Protein AF-A0A1B7LVK0-F1 (afdb_monomer)

Foldseek 3Di:
DCVVVVCPVPPQQDKDWDDDPPPRQWIKIAGPVPRDIGDIDSDPVVNVVVNSVVSVVVQDPVNVLVVLQCVLCVDDPVPDDPVSNVSPVVSVVVVD

Secondary structure (DSSP, 8-state):
--HHHHTTTS-S--EEEEE-TTTSS-EEEEETTT--BPPPBS-HHHHHHHHHHHHTTS--HHHHHHHHHHHHHHS-GGGS-HHHHHHHHHHHHHT-

Nearest PDB structures (foldseek):
  5efx-assembly1_A  TM=5.583E-01  e=4.544E+00  Homo sapiens
  2kee-assembly1_A  TM=3.253E-01  e=6.249E+00  Homo sapiens
  7o4l-assembly1_1  TM=2.849E-01  e=6.660E+00  Saccharomyces cerevisiae S288C
  3hp3-assembly2_H  TM=3.448E-01  e=9.761E+00  Homo sapiens

pLDDT: mean 80.38, std 15.89, range [32.09, 96.0]

Structure (mmCIF, N/CA/C/O backbo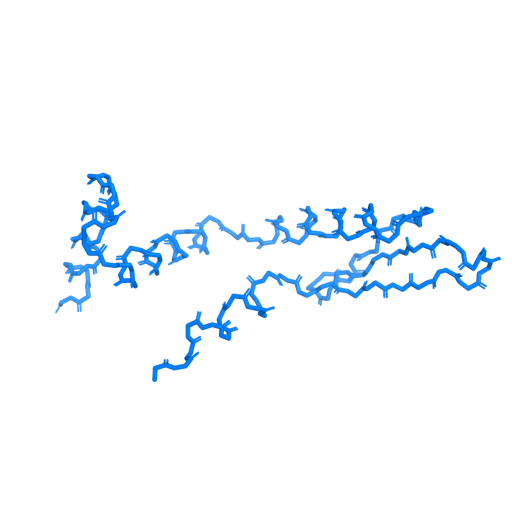ne):
data_AF-A0A1B7LVK0-F1
#
_entry.id   AF-A0A1B7LVK0-F1
#
loop_
_atom_site.group_PDB
_atom_site.id
_atom_site.type_symbol
_atom_site.label_atom_id
_atom_site.label_alt_id
_atom_site.label_comp_id
_atom_site.label_asym_id
_atom_site.label_entity_id
_atom_site.label_seq_id
_atom_site.pdbx_PDB_ins_code
_atom_site.Cartn_x
_atom_site.Cartn_y
_atom_site.Cartn_z
_atom_site.occupancy
_atom_site.B_iso_or_equiv
_atom_site.auth_seq_id
_atom_site.auth_comp_id
_atom_site.auth_asym_id
_atom_site.auth_atom_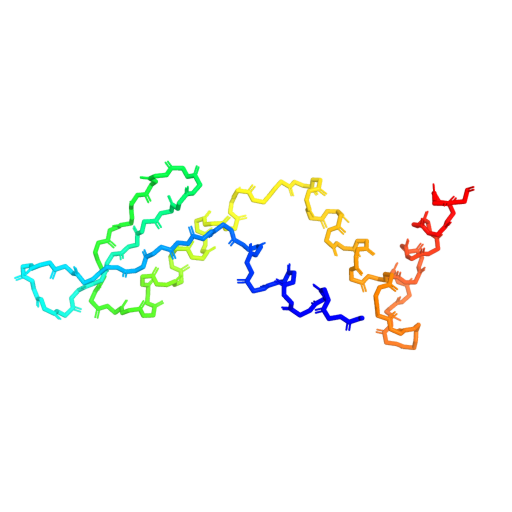id
_atom_site.pdbx_PDB_model_num
ATOM 1 N N . MET A 1 1 ? -13.177 -16.121 7.319 1.00 41.62 1 MET A N 1
ATOM 2 C CA . MET A 1 1 ? -12.271 -15.099 7.893 1.00 41.62 1 MET A CA 1
ATOM 3 C C . MET A 1 1 ? -10.890 -15.146 7.210 1.00 41.62 1 MET A C 1
ATOM 5 O O . MET A 1 1 ? -9.879 -15.314 7.873 1.00 41.62 1 MET A O 1
ATOM 9 N N . LYS A 1 2 ? -10.873 -15.025 5.871 1.00 32.09 2 LYS A N 1
ATOM 10 C CA . LYS A 1 2 ? -9.688 -15.032 4.976 1.00 32.09 2 LYS A CA 1
ATOM 11 C C . LYS A 1 2 ? -9.442 -13.674 4.299 1.00 32.09 2 LYS A C 1
ATOM 13 O O . LYS A 1 2 ? -8.313 -13.320 4.001 1.00 32.09 2 LYS A O 1
ATOM 18 N N . ILE A 1 3 ? -10.514 -12.891 4.204 1.00 40.31 3 ILE A N 1
ATOM 19 C CA . ILE A 1 3 ? -10.633 -11.613 3.493 1.00 40.31 3 ILE A CA 1
ATOM 20 C C . ILE A 1 3 ? -9.523 -10.621 3.877 1.00 40.31 3 ILE A C 1
ATOM 22 O O . ILE A 1 3 ? -9.080 -9.841 3.060 1.00 40.31 3 ILE A O 1
ATOM 26 N N . ARG A 1 4 ? -9.025 -10.689 5.114 1.00 42.00 4 ARG A N 1
ATOM 27 C CA . ARG A 1 4 ? -8.118 -9.732 5.759 1.00 42.00 4 ARG A CA 1
ATOM 28 C C . ARG A 1 4 ? -6.633 -9.820 5.355 1.00 42.00 4 ARG A C 1
ATOM 30 O O . ARG A 1 4 ? -5.923 -8.842 5.552 1.00 42.00 4 ARG A O 1
ATOM 37 N N . ALA A 1 5 ? -6.163 -10.961 4.845 1.00 41.38 5 ALA A N 1
ATOM 38 C CA . ALA A 1 5 ? -4.793 -11.109 4.324 1.00 41.38 5 ALA A CA 1
ATOM 39 C C . ALA A 1 5 ? -4.729 -10.840 2.809 1.00 41.38 5 ALA A C 1
ATOM 41 O O . ALA A 1 5 ? -3.736 -10.318 2.321 1.00 41.38 5 ALA A O 1
ATOM 42 N N . GLU A 1 6 ? -5.826 -11.116 2.099 1.00 40.81 6 GLU A N 1
ATOM 43 C CA . GLU A 1 6 ? -6.041 -10.765 0.688 1.00 40.81 6 GLU A CA 1
ATOM 44 C C . GLU A 1 6 ? -6.254 -9.241 0.516 1.00 40.81 6 GLU A C 1
ATOM 46 O O . GLU A 1 6 ? -5.816 -8.656 -0.463 1.00 40.81 6 GLU A O 1
ATOM 51 N N . TYR A 1 7 ? -6.821 -8.547 1.512 1.00 42.44 7 TYR A N 1
ATOM 52 C CA . TYR A 1 7 ? -7.156 -7.114 1.413 1.00 42.44 7 TYR A CA 1
ATOM 53 C C . TYR A 1 7 ? -5.973 -6.127 1.451 1.00 42.44 7 TYR A C 1
ATOM 55 O O . TYR A 1 7 ? -6.196 -4.936 1.276 1.00 42.44 7 TYR A O 1
ATOM 63 N N . LEU A 1 8 ? -4.745 -6.575 1.740 1.00 47.75 8 LEU A N 1
ATOM 64 C CA . LEU A 1 8 ? -3.534 -5.729 1.739 1.00 47.75 8 LEU A CA 1
ATOM 65 C C . LEU A 1 8 ? -2.461 -6.211 0.754 1.00 47.75 8 LEU A C 1
ATOM 67 O O . LEU A 1 8 ? -1.436 -5.550 0.629 1.00 47.75 8 LEU A O 1
ATOM 71 N N . ALA A 1 9 ? -2.684 -7.338 0.074 1.00 47.12 9 ALA A N 1
ATOM 72 C CA . ALA A 1 9 ? -1.806 -7.797 -0.998 1.00 47.12 9 ALA A CA 1
ATOM 73 C C . ALA A 1 9 ? -2.137 -7.114 -2.344 1.00 47.12 9 ALA A C 1
ATOM 75 O O . ALA A 1 9 ? -1.213 -6.888 -3.109 1.00 47.12 9 ALA A O 1
ATOM 76 N N . ASP A 1 10 ? -3.399 -6.689 -2.545 1.00 44.56 10 ASP A N 1
ATOM 77 C CA . ASP A 1 10 ? -3.926 -6.077 -3.790 1.00 44.56 10 ASP A CA 1
ATOM 78 C C . ASP A 1 10 ? -4.449 -4.624 -3.600 1.00 44.56 10 ASP A C 1
ATOM 80 O O . ASP A 1 10 ? -5.309 -4.153 -4.343 1.00 44.56 10 ASP A O 1
ATOM 84 N N . LYS A 1 11 ? -4.064 -3.909 -2.527 1.00 46.78 11 LYS A N 1
ATOM 85 C CA . LYS A 1 11 ? -4.645 -2.579 -2.187 1.00 46.78 11 LYS A CA 1
ATOM 86 C C . LYS A 1 11 ? -3.636 -1.469 -1.898 1.00 46.78 11 LYS A C 1
ATOM 88 O O . LYS A 1 11 ? -3.914 -0.536 -1.144 1.00 46.78 11 LYS A O 1
ATOM 93 N N . LEU A 1 12 ? -2.479 -1.541 -2.528 1.00 54.16 12 LEU A N 1
ATOM 94 C CA . LEU A 1 12 ? -1.803 -0.338 -2.998 1.00 54.16 12 LEU A CA 1
ATOM 95 C C . LEU A 1 12 ? -1.841 -0.433 -4.522 1.00 54.16 12 LEU A C 1
ATOM 97 O O . LEU A 1 12 ? -1.667 -1.549 -5.000 1.00 54.16 12 LEU A O 1
ATOM 101 N N . PRO A 1 13 ? -2.147 0.656 -5.254 1.00 56.28 13 PRO A N 1
ATOM 102 C CA . PRO A 1 13 ? -2.279 0.606 -6.703 1.00 56.28 13 PRO A CA 1
ATOM 103 C C . PRO A 1 13 ? -1.186 -0.248 -7.338 1.00 56.28 13 PRO A C 1
ATOM 105 O O . PRO A 1 13 ? 0.005 -0.063 -7.077 1.00 56.28 13 PRO A O 1
ATOM 108 N N . ASP A 1 14 ? -1.625 -1.241 -8.097 1.00 74.19 14 ASP A N 1
ATOM 109 C CA . ASP A 1 14 ? -0.716 -2.217 -8.655 1.00 74.19 14 ASP A CA 1
ATOM 110 C C . ASP A 1 14 ? 0.241 -1.505 -9.604 1.00 74.19 14 ASP A C 1
ATOM 112 O O . ASP A 1 14 ? -0.141 -0.663 -10.421 1.00 74.19 14 ASP A O 1
ATOM 116 N N . PHE A 1 15 ? 1.514 -1.830 -9.464 1.00 84.94 15 PHE A N 1
ATOM 117 C CA . PHE A 1 15 ? 2.526 -1.445 -10.420 1.00 84.94 15 PHE A CA 1
ATOM 118 C C . PHE A 1 15 ? 3.168 -2.706 -10.967 1.00 84.94 15 PHE A C 1
ATOM 120 O O . PHE A 1 15 ? 3.302 -3.713 -10.269 1.00 84.94 15 PHE A O 1
ATOM 127 N N . VAL A 1 16 ? 3.588 -2.647 -12.222 1.00 89.38 16 VAL A N 1
ATOM 128 C CA . VAL A 1 16 ? 4.339 -3.730 -12.851 1.00 89.38 16 VAL A CA 1
ATOM 129 C C . VAL A 1 16 ? 5.776 -3.276 -13.023 1.00 89.38 16 VAL A C 1
ATOM 131 O O . VAL A 1 16 ? 6.039 -2.124 -13.362 1.00 89.38 16 VAL A O 1
ATOM 134 N N . LEU A 1 17 ? 6.715 -4.181 -12.751 1.00 90.69 17 LEU A N 1
ATOM 135 C CA . LEU A 1 17 ? 8.134 -3.970 -13.012 1.00 90.69 17 LEU A CA 1
ATOM 136 C C . LEU A 1 17 ? 8.527 -4.680 -14.299 1.00 90.69 17 LEU A C 1
ATOM 138 O O . LEU A 1 17 ? 8.293 -5.880 -14.456 1.00 90.69 17 LEU A O 1
ATOM 142 N N . HIS A 1 18 ? 9.178 -3.938 -15.183 1.00 90.81 18 HIS A N 1
ATOM 143 C CA . HIS A 1 18 ? 9.623 -4.413 -16.481 1.00 90.81 18 HIS A CA 1
ATOM 144 C C . HIS A 1 18 ? 11.147 -4.314 -16.581 1.00 90.81 18 HIS A C 1
ATOM 146 O O . HIS A 1 18 ? 11.710 -3.286 -16.193 1.00 90.81 18 HIS A O 1
ATOM 152 N N . PRO A 1 19 ? 11.832 -5.341 -17.112 1.00 88.50 19 PRO A N 1
ATOM 153 C CA . PRO A 1 19 ? 13.214 -5.184 -17.540 1.00 88.50 19 PRO A CA 1
ATOM 154 C C . PRO A 1 19 ? 13.267 -4.259 -18.766 1.00 88.50 19 PRO A C 1
ATOM 156 O O . PRO A 1 19 ? 12.405 -4.335 -19.644 1.00 88.50 19 PRO A O 1
ATOM 159 N N . ALA A 1 20 ? 14.274 -3.393 -18.843 1.00 82.00 20 ALA A N 1
ATOM 160 C CA . ALA A 1 20 ? 14.525 -2.593 -20.036 1.00 82.00 20 ALA A CA 1
ATOM 161 C C . ALA A 1 20 ? 15.136 -3.480 -21.133 1.00 82.00 20 ALA A C 1
ATOM 163 O O . ALA A 1 20 ? 16.126 -4.179 -20.900 1.00 82.00 20 ALA A O 1
ATOM 164 N N . GLU A 1 21 ? 14.545 -3.452 -22.330 1.00 72.06 21 GLU A N 1
ATOM 165 C CA . GLU A 1 21 ? 14.914 -4.347 -23.438 1.00 72.06 21 GLU A CA 1
ATOM 166 C C . GLU A 1 21 ? 16.366 -4.155 -23.917 1.00 72.06 21 GLU A C 1
ATOM 168 O O . GLU A 1 21 ? 16.987 -5.108 -24.385 1.00 72.06 21 GLU A O 1
ATOM 173 N N . ASP A 1 22 ? 16.930 -2.956 -23.739 1.00 67.44 22 ASP A N 1
ATOM 174 C CA . ASP A 1 22 ? 18.207 -2.565 -24.346 1.00 67.44 22 ASP A CA 1
ATOM 175 C C . ASP A 1 22 ? 19.449 -2.782 -23.461 1.00 67.44 22 ASP A C 1
ATOM 177 O O . ASP A 1 22 ? 20.570 -2.776 -23.973 1.00 67.44 22 ASP A O 1
ATOM 181 N N . SER A 1 23 ? 19.295 -2.975 -22.146 1.00 62.41 23 SER A N 1
ATOM 182 C CA . SER A 1 23 ? 20.429 -2.945 -21.201 1.00 62.41 23 SER A CA 1
ATOM 183 C C . SER A 1 23 ? 20.550 -4.163 -20.285 1.00 62.41 23 SER A C 1
ATOM 185 O O . SER A 1 23 ? 21.585 -4.317 -19.639 1.00 62.41 23 SER A O 1
ATOM 187 N N . GLY A 1 24 ? 19.552 -5.055 -20.243 1.00 64.00 24 GLY A N 1
ATOM 188 C CA . GLY A 1 24 ? 19.579 -6.330 -19.502 1.00 64.00 24 GLY A CA 1
ATOM 189 C C . GLY A 1 24 ? 19.598 -6.221 -17.968 1.00 64.00 24 GLY A C 1
ATOM 190 O O . GLY A 1 24 ? 19.132 -7.137 -17.295 1.00 64.00 24 GLY A O 1
ATOM 191 N N . ASP A 1 25 ? 20.066 -5.093 -17.430 1.00 78.25 25 ASP A N 1
ATOM 192 C CA . ASP A 1 25 ? 20.270 -4.842 -16.000 1.00 78.25 25 ASP A CA 1
ATOM 193 C C . ASP A 1 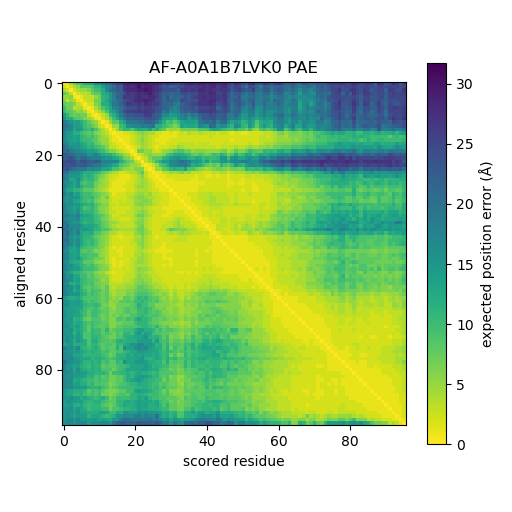25 ? 19.424 -3.669 -15.464 1.00 78.25 25 ASP A C 1
ATOM 195 O O . ASP A 1 25 ? 19.447 -3.376 -14.264 1.00 78.25 25 ASP A O 1
ATOM 199 N N . GLU A 1 26 ? 18.661 -2.988 -16.323 1.00 88.81 26 GLU A N 1
ATOM 200 C CA . GLU A 1 26 ? 17.776 -1.892 -15.921 1.00 88.81 26 GLU A CA 1
ATOM 201 C C . GLU A 1 26 ? 16.319 -2.339 -15.805 1.00 88.81 26 GLU A C 1
ATOM 203 O O . GLU A 1 26 ? 15.848 -3.241 -16.495 1.00 88.81 26 GLU A O 1
ATOM 208 N N . TRP A 1 27 ? 15.601 -1.664 -14.915 1.00 91.44 27 TRP A N 1
ATOM 209 C CA . TRP A 1 27 ? 14.218 -1.923 -14.559 1.00 91.44 27 TRP A CA 1
ATOM 210 C C . TRP A 1 27 ? 13.442 -0.616 -14.539 1.00 91.44 27 TRP A C 1
ATOM 212 O O . TRP A 1 27 ? 13.889 0.351 -13.924 1.00 91.44 27 TRP A O 1
ATOM 222 N N . TYR A 1 28 ? 12.265 -0.591 -15.146 1.00 93.06 28 TYR A N 1
ATOM 223 C CA . TYR A 1 28 ? 11.314 0.508 -15.006 1.00 93.06 28 TYR A CA 1
ATOM 224 C C . TYR A 1 28 ? 9.998 -0.014 -14.432 1.00 93.06 28 TYR A C 1
ATOM 226 O O . TYR A 1 28 ? 9.766 -1.225 -14.374 1.00 93.06 28 TYR A O 1
ATOM 234 N N . TRP A 1 29 ? 9.160 0.901 -13.958 1.00 93.19 29 TRP A N 1
ATOM 235 C CA . TRP A 1 29 ? 7.845 0.575 -13.420 1.00 93.19 29 TRP A CA 1
ATOM 236 C C . TRP A 1 29 ? 6.742 1.244 -14.229 1.00 93.19 29 TRP A C 1
ATOM 238 O O . TRP A 1 29 ? 6.950 2.323 -14.780 1.00 93.19 29 TRP A O 1
ATOM 248 N N . GLU A 1 30 ? 5.571 0.619 -14.247 1.00 92.75 30 GLU A N 1
ATOM 249 C CA . GLU A 1 30 ? 4.329 1.166 -14.788 1.00 92.75 30 GLU A CA 1
ATOM 250 C C . GLU A 1 30 ? 3.251 1.124 -13.705 1.00 92.75 30 GLU A C 1
ATOM 252 O O . GLU A 1 30 ? 3.060 0.091 -13.066 1.00 92.75 30 GLU A O 1
ATOM 257 N N . CYS A 1 31 ? 2.575 2.246 -13.466 1.00 89.06 31 CYS A N 1
ATOM 258 C CA . CYS A 1 31 ? 1.448 2.334 -12.545 1.00 89.06 31 CYS A CA 1
ATOM 259 C C . CYS 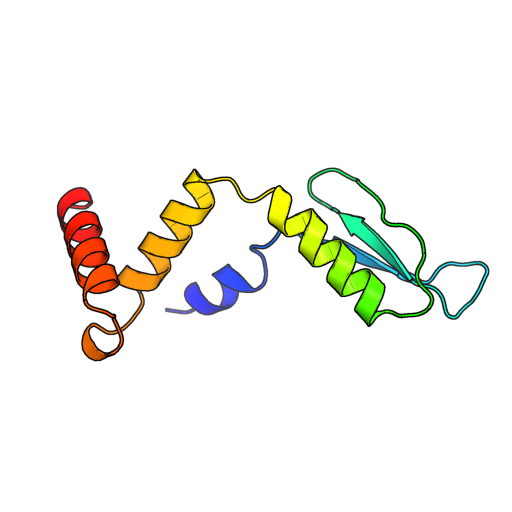A 1 31 ? 0.162 1.949 -13.275 1.00 89.06 31 CYS A C 1
ATOM 261 O O . CYS A 1 31 ? -0.231 2.630 -14.219 1.00 89.06 31 CYS A O 1
ATOM 263 N N . LEU A 1 32 ? -0.533 0.910 -12.812 1.00 85.50 32 LEU A N 1
ATOM 264 C CA . LEU A 1 32 ? -1.756 0.430 -13.462 1.00 85.50 32 LEU A CA 1
ATOM 265 C C . LEU A 1 32 ? -2.977 1.331 -13.216 1.00 85.50 32 LEU A C 1
ATOM 267 O O . LEU A 1 32 ? -3.980 1.200 -13.907 1.00 85.50 32 LEU A O 1
ATOM 271 N N . GLU A 1 33 ? -2.899 2.250 -12.250 1.00 82.69 33 GLU A N 1
ATOM 272 C CA . GLU A 1 33 ? -3.990 3.183 -11.932 1.00 82.69 33 GLU A CA 1
ATOM 273 C C . GLU A 1 33 ? -4.025 4.390 -12.876 1.00 82.69 33 GLU A C 1
ATOM 275 O O . GLU A 1 33 ? -5.097 4.862 -13.248 1.00 82.69 33 GLU A O 1
ATOM 280 N N . CYS A 1 34 ? -2.857 4.919 -13.253 1.00 87.12 34 CYS A N 1
ATOM 281 C CA . CYS A 1 34 ? -2.765 6.148 -14.046 1.00 87.12 34 CYS A CA 1
ATOM 282 C C . CYS A 1 34 ? -1.871 6.043 -15.286 1.00 87.12 34 CYS A C 1
ATOM 284 O O . CYS A 1 34 ? -1.610 7.062 -15.925 1.00 87.12 34 CYS A O 1
ATOM 286 N N . 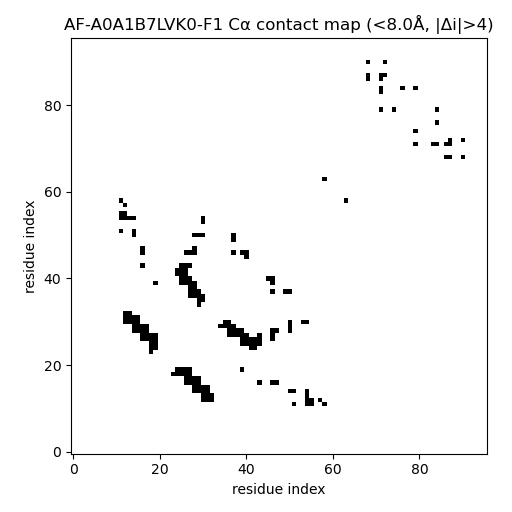GLU A 1 35 ? -1.391 4.838 -15.606 1.00 89.38 35 GLU A N 1
ATOM 287 C CA . GLU A 1 35 ? -0.526 4.536 -16.757 1.00 89.38 35 GLU A CA 1
ATOM 288 C C . GLU A 1 35 ? 0.813 5.307 -16.743 1.00 89.38 35 GLU A C 1
ATOM 290 O O . GLU A 1 35 ? 1.521 5.390 -17.746 1.00 89.38 35 GLU A O 1
ATOM 295 N N . ALA A 1 36 ? 1.192 5.886 -15.596 1.00 91.19 36 ALA A N 1
ATOM 296 C CA . ALA A 1 36 ? 2.473 6.561 -15.439 1.00 91.19 36 ALA A CA 1
ATOM 297 C C . ALA A 1 36 ? 3.623 5.552 -15.464 1.00 91.19 36 ALA A C 1
ATOM 299 O O . ALA A 1 36 ? 3.542 4.492 -14.844 1.00 91.19 36 ALA A O 1
ATOM 300 N N . GLN A 1 37 ? 4.723 5.926 -16.114 1.00 93.06 37 GLN A N 1
ATOM 301 C CA . GLN A 1 37 ? 5.935 5.118 -16.170 1.00 93.06 37 GLN A CA 1
ATOM 302 C C . GLN A 1 37 ? 7.099 5.822 -15.475 1.00 93.06 37 GLN A C 1
ATOM 304 O O . GLN A 1 37 ? 7.294 7.034 -15.602 1.00 93.06 37 GLN A O 1
ATOM 309 N N . GLY A 1 38 ? 7.868 5.044 -14.720 1.00 90.69 38 GLY A N 1
ATOM 310 C CA . GLY A 1 38 ? 9.086 5.493 -14.065 1.00 90.69 38 GLY A CA 1
ATOM 311 C C . GLY A 1 38 ? 10.293 5.511 -14.990 1.00 90.69 38 GLY A C 1
ATOM 312 O O . GLY A 1 38 ? 10.369 4.755 -15.955 1.00 90.69 38 GLY A O 1
ATOM 313 N N . GLU A 1 39 ? 11.287 6.327 -14.646 1.00 91.12 39 GLU A N 1
ATOM 314 C CA . GLU A 1 39 ? 12.604 6.243 -15.276 1.00 91.12 39 GLU A CA 1
ATOM 315 C C . GLU A 1 39 ? 13.256 4.877 -15.010 1.00 91.12 39 GLU A C 1
ATOM 317 O O . GLU A 1 39 ? 13.115 4.298 -13.926 1.00 91.12 39 GLU A O 1
ATOM 322 N N . ALA A 1 40 ? 14.004 4.381 -15.998 1.00 90.00 40 ALA A N 1
ATOM 323 C CA . ALA A 1 40 ? 14.756 3.143 -15.870 1.00 90.00 40 ALA A CA 1
ATOM 324 C C . ALA A 1 40 ? 15.822 3.259 -14.767 1.00 90.00 40 ALA A C 1
ATOM 326 O O . ALA A 1 40 ? 16.560 4.240 -14.664 1.00 90.00 40 ALA A O 1
ATOM 327 N N . SER A 1 41 ? 15.910 2.230 -13.930 1.00 87.69 41 SER A N 1
ATOM 328 C CA . SER A 1 41 ? 16.850 2.130 -12.823 1.00 87.69 41 SER A CA 1
ATOM 329 C C . SER A 1 41 ? 17.689 0.871 -12.951 1.00 87.69 41 SER A C 1
ATOM 331 O O . SER A 1 41 ? 17.153 -0.215 -13.126 1.00 87.69 41 SER A O 1
ATOM 333 N N . LEU A 1 42 ? 18.997 0.979 -12.723 1.00 88.75 42 LEU A N 1
ATOM 334 C CA . LEU A 1 42 ? 19.938 -0.155 -12.672 1.00 88.75 42 LEU A CA 1
ATOM 335 C C . LEU A 1 42 ? 19.696 -1.122 -11.490 1.00 88.75 42 LEU A C 1
ATOM 337 O O . LEU A 1 42 ? 20.554 -1.926 -11.134 1.00 88.75 42 LEU A O 1
ATOM 341 N N . SER A 1 43 ? 18.580 -0.984 -10.774 1.00 88.19 43 SER A N 1
ATOM 342 C CA . SER A 1 43 ? 18.244 -1.802 -9.618 1.00 88.19 43 SER A CA 1
ATOM 343 C C . SER A 1 43 ? 16.741 -2.006 -9.543 1.00 88.19 43 SER A C 1
ATOM 345 O O . SER A 1 43 ? 15.987 -1.047 -9.371 1.00 88.19 43 SER A O 1
ATOM 347 N N . TRP A 1 44 ? 16.335 -3.276 -9.560 1.00 89.56 44 TRP A N 1
ATOM 348 C CA . TRP A 1 44 ? 14.956 -3.698 -9.322 1.00 89.56 44 TRP A CA 1
ATOM 349 C C . TRP A 1 44 ? 14.377 -3.065 -8.048 1.00 89.56 44 TRP A C 1
ATOM 351 O O . TRP A 1 44 ? 13.312 -2.462 -8.083 1.00 89.56 44 TRP A O 1
ATOM 361 N N . THR A 1 45 ? 15.127 -3.087 -6.940 1.00 89.25 45 THR A N 1
ATOM 362 C CA . THR A 1 45 ? 14.686 -2.517 -5.656 1.00 89.25 45 THR A CA 1
ATOM 363 C C . THR A 1 45 ? 14.450 -1.010 -5.726 1.00 89.25 45 THR A C 1
ATOM 365 O O . THR A 1 45 ? 13.541 -0.496 -5.081 1.00 89.25 45 THR A O 1
ATOM 368 N N . ARG A 1 46 ? 15.256 -0.268 -6.495 1.00 90.62 46 ARG A N 1
ATOM 369 C CA . ARG A 1 46 ? 15.034 1.177 -6.660 1.00 90.62 46 ARG A CA 1
ATOM 370 C C . ARG A 1 46 ? 13.799 1.458 -7.507 1.00 90.62 46 ARG A C 1
ATOM 372 O O . ARG A 1 46 ? 13.041 2.358 -7.156 1.00 90.62 46 ARG A O 1
ATOM 379 N N . ALA A 1 47 ? 13.593 0.687 -8.573 1.00 90.94 47 ALA A N 1
ATOM 380 C CA . ALA A 1 47 ? 12.387 0.778 -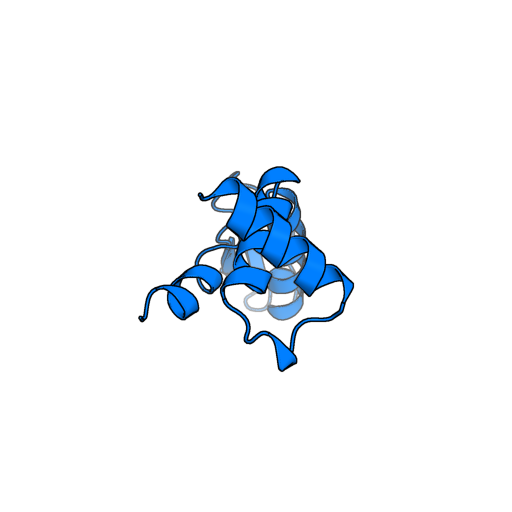9.386 1.00 90.94 47 ALA A CA 1
ATOM 381 C C . ALA A 1 47 ? 11.133 0.450 -8.551 1.00 90.94 47 ALA A C 1
ATOM 383 O O . ALA A 1 47 ? 10.181 1.222 -8.567 1.00 90.94 47 ALA A O 1
ATOM 384 N N . GLU A 1 48 ? 11.173 -0.606 -7.733 1.00 89.69 48 GLU A N 1
ATOM 385 C CA . GLU A 1 48 ? 10.093 -0.987 -6.811 1.00 89.69 48 GLU A CA 1
ATOM 386 C C . GLU A 1 48 ? 9.778 0.115 -5.784 1.00 89.69 48 GLU A C 1
ATOM 388 O O . GLU A 1 48 ? 8.618 0.468 -5.567 1.00 89.69 48 GLU A O 1
ATOM 393 N N . GLN A 1 49 ? 10.806 0.697 -5.158 1.00 89.31 49 GLN A N 1
ATOM 394 C CA . GLN A 1 49 ? 10.628 1.779 -4.185 1.00 89.31 49 GLN A CA 1
ATOM 395 C C . GLN A 1 49 ? 10.028 3.033 -4.822 1.00 89.31 49 GLN A C 1
ATOM 397 O O . GLN A 1 49 ? 9.148 3.662 -4.230 1.00 89.31 49 GLN A O 1
ATOM 402 N N . ALA A 1 50 ? 10.488 3.395 -6.021 1.00 90.50 50 ALA A N 1
ATOM 403 C CA . ALA A 1 50 ? 9.945 4.522 -6.768 1.00 90.50 50 ALA A CA 1
ATOM 404 C C . ALA A 1 50 ? 8.474 4.284 -7.141 1.00 90.50 50 ALA A C 1
ATOM 406 O O . ALA A 1 50 ? 7.643 5.165 -6.914 1.00 90.50 50 ALA A O 1
ATOM 407 N N . ALA A 1 51 ? 8.148 3.080 -7.616 1.00 88.44 51 ALA A N 1
ATOM 408 C CA . ALA A 1 51 ? 6.784 2.682 -7.937 1.00 88.44 51 ALA A CA 1
ATOM 409 C C . ALA A 1 51 ? 5.878 2.754 -6.702 1.00 88.44 51 ALA A C 1
ATOM 411 O O . ALA A 1 51 ? 4.855 3.429 -6.723 1.00 88.44 51 ALA A O 1
ATOM 412 N N . THR A 1 52 ? 6.313 2.173 -5.580 1.00 84.88 52 THR A N 1
ATOM 413 C CA . THR A 1 52 ? 5.586 2.209 -4.299 1.00 84.88 52 THR A CA 1
ATOM 414 C C . THR A 1 52 ? 5.338 3.643 -3.826 1.00 84.88 52 THR A C 1
ATOM 416 O O . THR A 1 52 ? 4.251 3.971 -3.341 1.00 84.88 52 THR A O 1
ATOM 419 N N . GLY A 1 53 ? 6.339 4.517 -3.968 1.00 85.69 53 GLY A N 1
ATOM 420 C CA . GLY A 1 53 ? 6.221 5.933 -3.634 1.00 85.69 53 GLY A CA 1
ATOM 421 C C . GLY A 1 53 ? 5.175 6.650 -4.489 1.00 85.69 53 GLY A C 1
ATOM 422 O O . GLY A 1 53 ? 4.338 7.370 -3.946 1.00 85.69 53 GLY A O 1
ATOM 423 N N . HIS A 1 54 ? 5.185 6.415 -5.804 1.00 87.88 54 HIS A N 1
ATOM 424 C CA . HIS A 1 54 ? 4.200 6.974 -6.729 1.00 87.88 54 HIS A CA 1
ATOM 425 C C . HIS A 1 54 ? 2.785 6.480 -6.414 1.00 87.88 54 HIS A C 1
ATOM 427 O O . HIS A 1 54 ? 1.872 7.270 -6.192 1.00 87.88 54 HIS A O 1
ATOM 433 N N . VAL A 1 55 ? 2.625 5.169 -6.307 1.00 82.81 55 VAL A N 1
ATOM 434 C CA . VAL A 1 55 ? 1.379 4.469 -5.989 1.00 82.81 55 VAL A CA 1
ATOM 435 C C . VAL A 1 55 ? 0.754 4.970 -4.683 1.00 82.81 55 VAL A C 1
ATOM 437 O O . VAL A 1 55 ? -0.447 5.219 -4.602 1.00 82.81 55 VAL A O 1
ATOM 440 N N . SER A 1 56 ? 1.574 5.235 -3.665 1.00 77.38 56 SER A N 1
ATOM 441 C CA . SER A 1 56 ? 1.104 5.796 -2.390 1.00 77.38 56 SER A CA 1
ATOM 442 C C . SER A 1 56 ? 0.467 7.190 -2.522 1.00 77.38 56 SER A C 1
ATOM 444 O O . SER A 1 56 ? -0.248 7.618 -1.612 1.00 77.38 56 SER A O 1
ATOM 446 N N . SER A 1 57 ? 0.713 7.906 -3.627 1.00 82.00 57 SER A N 1
ATOM 447 C CA . SER A 1 57 ? 0.099 9.210 -3.910 1.00 82.00 57 SER A CA 1
ATOM 448 C C . SER A 1 57 ? -1.352 9.116 -4.390 1.00 82.00 57 SER A C 1
ATOM 450 O O . SER A 1 57 ? -2.094 10.081 -4.226 1.00 82.00 57 SER A O 1
ATOM 452 N N . HIS A 1 58 ? -1.784 7.962 -4.909 1.00 79.06 58 HIS A N 1
ATOM 453 C CA . HIS A 1 58 ? -3.178 7.734 -5.304 1.00 79.06 58 HIS A CA 1
ATOM 454 C C . HIS A 1 58 ? -4.102 7.474 -4.107 1.00 79.06 58 HIS A C 1
ATOM 456 O O . HIS A 1 58 ? -5.318 7.552 -4.240 1.00 79.06 58 HIS A O 1
ATOM 462 N N . VAL A 1 59 ? -3.540 7.190 -2.928 1.00 75.88 59 VAL A N 1
ATOM 463 C CA . VAL A 1 59 ? -4.321 6.945 -1.711 1.00 75.88 59 VAL A CA 1
ATOM 464 C C . VAL A 1 59 ? -4.838 8.274 -1.159 1.00 75.88 59 VAL A C 1
ATOM 466 O O . VAL A 1 59 ? -4.057 9.076 -0.630 1.00 75.88 59 VAL A O 1
ATOM 469 N N . SER A 1 60 ? -6.153 8.487 -1.247 1.00 76.62 60 SER A N 1
ATOM 470 C CA . SER A 1 60 ? -6.807 9.695 -0.737 1.00 76.62 60 SER A CA 1
ATOM 471 C C . SER A 1 60 ? -6.789 9.769 0.798 1.00 76.62 60 SER A C 1
ATOM 473 O O . SER A 1 60 ? -6.476 8.799 1.495 1.00 76.62 60 SER A O 1
ATOM 475 N N . GLU A 1 61 ? -7.118 10.936 1.359 1.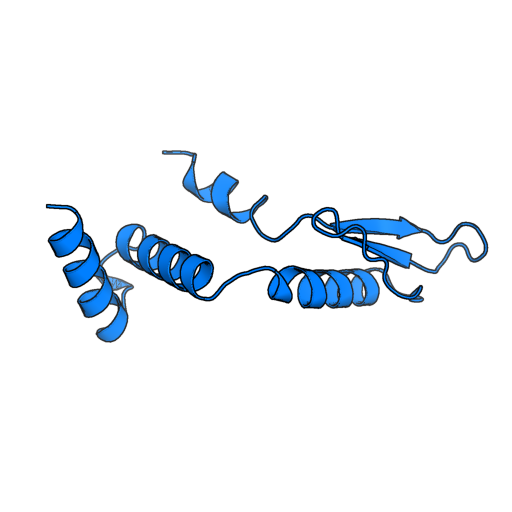00 81.00 61 GLU A N 1
ATOM 476 C CA . GLU A 1 61 ? -7.277 11.077 2.813 1.00 81.00 61 GLU A CA 1
ATOM 477 C C . GLU A 1 61 ? -8.425 10.209 3.344 1.00 81.00 61 GLU A C 1
ATOM 479 O O . GLU A 1 61 ? -8.247 9.538 4.360 1.00 81.00 61 GLU A O 1
ATOM 484 N N . ASP A 1 62 ? -9.536 10.124 2.610 1.00 76.94 62 ASP A N 1
ATOM 485 C CA . ASP A 1 62 ? -10.673 9.266 2.955 1.00 76.94 62 ASP A CA 1
ATOM 486 C C . ASP A 1 62 ? -10.269 7.782 2.968 1.00 76.94 62 ASP A C 1
ATOM 488 O O . ASP A 1 62 ? -10.590 7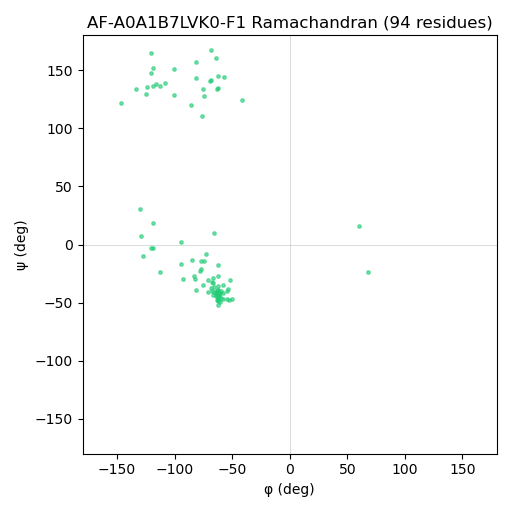.055 3.911 1.00 76.94 62 ASP A O 1
ATOM 492 N N . ASP A 1 63 ? -9.482 7.332 1.983 1.00 74.31 63 ASP A N 1
ATOM 493 C CA . ASP A 1 63 ? -8.952 5.962 1.960 1.00 74.31 63 ASP A CA 1
ATOM 494 C C . ASP A 1 63 ? -8.072 5.691 3.181 1.00 74.31 63 ASP A C 1
ATOM 496 O O . ASP A 1 63 ? -8.175 4.636 3.814 1.00 74.31 63 ASP A O 1
ATOM 500 N N . ARG A 1 64 ? -7.229 6.657 3.570 1.00 76.12 64 ARG A N 1
ATOM 501 C CA . ARG A 1 64 ? -6.409 6.546 4.786 1.00 76.12 64 ARG A CA 1
ATOM 502 C C . ARG A 1 64 ? -7.279 6.444 6.031 1.00 76.12 64 ARG A C 1
ATOM 504 O O . ARG A 1 64 ? -6.971 5.637 6.909 1.00 76.12 64 ARG A O 1
ATOM 511 N N . GLU A 1 65 ? -8.360 7.211 6.120 1.00 82.81 65 GLU A N 1
ATOM 512 C CA . GLU A 1 65 ? -9.281 7.131 7.251 1.00 82.81 65 GLU A CA 1
ATOM 513 C C . GLU A 1 65 ? -9.979 5.773 7.339 1.00 82.81 65 GLU A C 1
ATOM 515 O O . GLU A 1 65 ? -10.034 5.183 8.423 1.00 82.81 65 GLU A O 1
ATOM 520 N N . VAL A 1 66 ? -10.447 5.244 6.208 1.00 82.69 66 VAL A N 1
ATOM 521 C CA . VAL A 1 66 ? -11.045 3.906 6.132 1.00 82.69 66 VAL A CA 1
ATOM 522 C C . VAL A 1 66 ? -10.025 2.841 6.530 1.00 82.69 66 VAL A C 1
ATOM 524 O O . VAL A 1 66 ? -10.343 1.944 7.312 1.00 82.69 66 VAL A O 1
ATOM 527 N N . LEU A 1 67 ? -8.779 2.946 6.063 1.00 76.31 67 LEU A N 1
ATOM 528 C CA . LEU A 1 67 ? -7.709 2.017 6.426 1.00 76.31 67 LEU A CA 1
ATOM 529 C C . LEU A 1 67 ? -7.396 2.059 7.926 1.00 76.31 67 LEU A C 1
ATOM 531 O O . LEU A 1 67 ? -7.206 1.008 8.542 1.00 76.31 67 LEU A O 1
ATOM 535 N N . GLU A 1 68 ? -7.372 3.239 8.544 1.00 82.94 68 GLU A N 1
ATOM 536 C CA . GLU A 1 68 ? -7.208 3.366 9.995 1.00 82.94 68 GLU A CA 1
ATOM 537 C C . GLU A 1 68 ? -8.400 2.780 10.762 1.00 82.94 68 GLU A C 1
ATOM 539 O O . GLU A 1 68 ? -8.208 2.065 11.750 1.00 82.94 68 GLU A O 1
ATOM 544 N N . ASP A 1 69 ? -9.627 2.996 10.286 1.00 88.62 69 ASP A N 1
ATOM 545 C CA . ASP A 1 69 ? -10.835 2.399 10.866 1.00 88.62 69 ASP A CA 1
ATOM 546 C C . ASP A 1 69 ? -10.797 0.864 10.778 1.00 88.62 69 ASP A C 1
ATOM 548 O O . ASP A 1 69 ? -11.098 0.153 11.746 1.00 88.62 69 ASP A O 1
ATOM 552 N N . MET A 1 70 ? -10.340 0.329 9.646 1.00 82.62 70 MET A N 1
ATOM 553 C CA . MET A 1 70 ? -10.120 -1.102 9.470 1.00 82.62 70 MET A CA 1
ATOM 554 C C . MET A 1 70 ? -9.055 -1.622 10.433 1.00 82.62 70 MET A C 1
ATOM 556 O O . MET A 1 70 ? -9.301 -2.602 11.130 1.00 82.62 70 MET A O 1
ATOM 560 N N . LYS A 1 71 ? -7.894 -0.965 10.549 1.00 81.12 71 LYS A N 1
ATOM 561 C CA . LYS A 1 71 ? -6.833 -1.379 11.486 1.00 81.12 71 LYS A CA 1
ATOM 562 C C . LYS A 1 71 ? -7.371 -1.536 12.908 1.00 81.12 71 LYS A C 1
ATOM 564 O O . LYS A 1 71 ? -7.127 -2.567 13.541 1.00 81.12 71 LYS A O 1
ATOM 569 N N . VAL A 1 72 ? -8.131 -0.557 13.402 1.00 88.00 72 VAL A N 1
ATOM 570 C CA . VAL A 1 72 ? -8.602 -0.562 14.796 1.00 88.00 72 VAL A CA 1
ATOM 571 C C . VAL A 1 72 ? -9.749 -1.542 15.051 1.00 88.00 72 VAL A C 1
ATOM 573 O O . VAL A 1 72 ? -9.801 -2.173 16.110 1.00 88.00 72 VAL A O 1
ATOM 576 N N . THR A 1 73 ? -10.653 -1.738 14.089 1.00 87.56 73 THR A N 1
ATOM 577 C CA . THR A 1 73 ? -11.748 -2.722 14.212 1.00 87.56 73 THR A CA 1
ATOM 578 C C . THR A 1 73 ? -11.221 -4.149 14.196 1.00 87.56 73 THR A C 1
ATOM 580 O O . THR A 1 73 ? -11.669 -5.002 14.962 1.00 87.56 73 THR A O 1
ATOM 583 N N . MET A 1 74 ? -10.198 -4.380 13.387 1.00 84.69 74 MET A N 1
ATOM 584 C CA . MET A 1 74 ? -9.613 -5.681 13.161 1.00 84.69 74 MET A CA 1
ATOM 585 C C . MET A 1 74 ? -8.603 -6.089 14.252 1.00 84.69 74 MET A C 1
ATOM 587 O O . MET A 1 74 ? -8.426 -7.279 14.527 1.00 84.69 74 MET A O 1
ATOM 591 N N . MET A 1 75 ? -7.914 -5.151 14.894 1.00 82.38 75 MET A N 1
ATOM 592 C CA . MET A 1 75 ? -6.909 -5.466 15.914 1.00 82.38 75 MET A CA 1
ATOM 593 C C . MET A 1 75 ? -7.537 -5.753 17.303 1.00 82.38 75 MET A C 1
ATOM 595 O O . MET A 1 75 ? -8.532 -5.114 17.673 1.00 82.38 75 MET A O 1
ATOM 599 N N . PRO A 1 76 ? -6.978 -6.706 18.084 1.00 85.69 76 PRO A N 1
ATOM 600 C CA . PRO A 1 76 ? -7.360 -6.936 19.480 1.00 85.69 76 PRO A CA 1
ATOM 601 C C . PRO A 1 76 ? -7.196 -5.684 20.344 1.00 85.69 76 PRO A C 1
ATOM 603 O O . PRO A 1 76 ? -6.247 -4.921 20.164 1.00 85.69 76 PRO A O 1
ATOM 606 N N . TRP A 1 77 ? -8.103 -5.487 21.301 1.00 88.06 77 TRP A N 1
ATOM 607 C CA . TRP A 1 77 ? -8.183 -4.274 22.121 1.00 88.06 77 TRP A CA 1
ATOM 608 C C . TRP A 1 77 ? -6.897 -3.975 22.908 1.00 88.06 77 TRP A C 1
ATOM 610 O O . TRP A 1 77 ? -6.508 -2.817 23.091 1.00 88.06 77 TRP A O 1
ATOM 620 N N . GLU A 1 78 ? -6.219 -5.026 23.354 1.00 92.19 78 GLU A N 1
ATOM 621 C CA . GLU A 1 78 ? -5.007 -4.984 24.165 1.00 92.19 78 GLU A CA 1
ATOM 622 C C . GLU A 1 78 ? -3.829 -4.396 23.385 1.00 92.19 78 GLU A C 1
ATOM 624 O O . GLU A 1 78 ? -3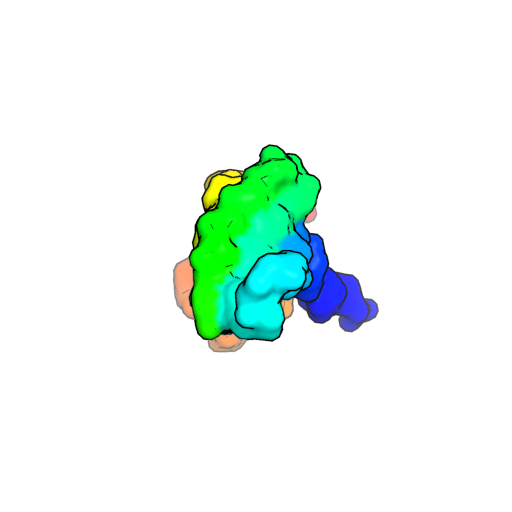.008 -3.689 23.964 1.00 92.19 78 GLU A O 1
ATOM 629 N N . LEU A 1 79 ? -3.792 -4.635 22.070 1.00 89.38 79 LEU A N 1
ATOM 630 C CA . LEU A 1 79 ? -2.745 -4.150 21.168 1.00 89.38 79 LEU A CA 1
ATOM 631 C C . LEU A 1 79 ? -3.001 -2.724 20.669 1.00 89.38 79 LEU A C 1
ATOM 633 O O . LEU A 1 79 ? -2.099 -2.086 20.133 1.00 89.38 79 LEU A O 1
ATOM 637 N N . LEU A 1 80 ? -4.217 -2.208 20.857 1.00 86.38 80 LEU A N 1
ATOM 638 C CA . LEU A 1 80 ? -4.547 -0.840 20.484 1.00 86.38 80 LEU A CA 1
ATOM 639 C C . LEU A 1 80 ? -3.955 0.152 21.484 1.00 86.38 80 LEU A C 1
ATOM 641 O O . LEU A 1 80 ? -4.146 0.040 22.698 1.00 86.38 80 LEU A O 1
ATOM 645 N N . THR A 1 81 ? -3.326 1.197 20.959 1.00 92.75 81 THR A N 1
ATOM 646 C CA . THR A 1 81 ? -2.973 2.385 21.746 1.00 92.75 81 THR A CA 1
ATOM 647 C C . THR A 1 81 ? -4.234 3.104 22.255 1.00 92.75 81 THR A C 1
ATOM 649 O O . THR A 1 81 ? -5.318 2.940 21.684 1.00 92.75 81 THR A O 1
ATOM 652 N N . PRO A 1 82 ? -4.142 3.961 23.292 1.00 96.00 82 PRO A N 1
ATOM 653 C CA . PRO A 1 82 ? -5.288 4.743 23.767 1.00 96.00 82 PRO A CA 1
ATOM 654 C C . PRO A 1 82 ? -5.987 5.558 22.667 1.00 96.00 82 PRO A C 1
ATOM 656 O O . PRO A 1 82 ? -7.216 5.607 22.623 1.00 96.00 82 PRO A O 1
ATOM 659 N N . TYR A 1 83 ? -5.221 6.138 21.740 1.00 93.25 83 TYR A N 1
ATOM 660 C CA . TYR A 1 83 ? -5.764 6.874 20.597 1.00 93.25 83 TYR A CA 1
ATOM 661 C C . TYR A 1 83 ? -6.580 5.967 19.664 1.00 93.25 83 TYR A C 1
ATOM 663 O O . TYR A 1 83 ? -7.718 6.281 19.310 1.00 93.25 83 TYR A O 1
ATOM 671 N N . GLN A 1 84 ? -6.035 4.801 19.316 1.00 92.31 84 GLN A N 1
ATOM 672 C CA . GLN A 1 84 ? -6.705 3.835 18.447 1.00 92.31 84 GLN A CA 1
ATOM 673 C C . GLN A 1 84 ? -7.946 3.216 19.101 1.00 92.31 84 GLN A C 1
ATOM 675 O O . GLN A 1 84 ? -8.932 2.956 18.420 1.00 92.31 84 GLN A O 1
ATOM 680 N N . ARG A 1 85 ? -7.941 3.039 20.426 1.00 95.38 85 ARG A N 1
ATOM 681 C CA . ARG A 1 85 ? -9.124 2.624 21.197 1.00 95.38 85 ARG A CA 1
ATOM 682 C C . ARG A 1 85 ? -10.251 3.647 21.104 1.00 95.38 85 ARG A C 1
ATOM 684 O O . ARG A 1 85 ? -11.397 3.272 20.878 1.00 95.38 85 ARG A O 1
ATOM 691 N N . ALA A 1 86 ? -9.930 4.935 21.244 1.00 95.00 86 ALA A N 1
ATOM 692 C CA . ALA A 1 86 ? -10.907 6.005 21.066 1.00 95.00 86 ALA A CA 1
ATOM 693 C C . ALA A 1 86 ? -11.453 6.030 19.630 1.00 95.00 86 ALA A C 1
ATOM 695 O O . ALA A 1 86 ? -12.653 6.209 19.438 1.00 95.00 86 ALA A O 1
ATOM 696 N N . ARG A 1 87 ? -10.594 5.798 18.628 1.00 94.00 87 ARG A N 1
ATOM 697 C CA . ARG A 1 87 ? -11.023 5.657 17.230 1.00 94.00 87 ARG A CA 1
ATOM 698 C C . ARG A 1 87 ? -11.952 4.458 17.034 1.00 94.00 87 ARG A C 1
ATOM 700 O O . ARG A 1 87 ? -13.024 4.642 16.476 1.00 94.00 87 ARG A O 1
ATOM 707 N N . LYS A 1 88 ? -11.602 3.276 17.559 1.00 94.25 88 LYS A N 1
ATOM 708 C CA . LYS A 1 88 ? -12.445 2.070 17.484 1.00 94.25 88 LYS A CA 1
ATOM 709 C C . LYS A 1 88 ? -13.846 2.320 18.035 1.00 94.25 88 LYS A C 1
ATOM 711 O O . LYS A 1 88 ? -14.810 2.003 17.354 1.00 94.25 88 LYS A O 1
ATOM 716 N N . ARG A 1 89 ? -13.953 2.956 19.208 1.00 95.25 89 ARG A N 1
ATOM 717 C CA . ARG A 1 89 ? -15.252 3.313 19.802 1.00 95.25 89 ARG A CA 1
ATOM 718 C C . ARG A 1 89 ? -16.082 4.205 18.882 1.00 95.25 89 ARG A C 1
ATOM 720 O O . ARG A 1 89 ? -17.232 3.883 18.636 1.00 95.25 89 ARG A O 1
ATOM 727 N N . ARG A 1 90 ? -15.488 5.256 18.301 1.00 94.00 90 ARG A N 1
ATOM 728 C CA . ARG A 1 90 ? -16.189 6.122 17.331 1.00 94.00 90 ARG A CA 1
ATOM 729 C C . ARG A 1 90 ? -16.686 5.349 16.107 1.00 94.00 90 ARG A C 1
ATOM 731 O O . ARG A 1 90 ? -17.780 5.609 15.624 1.00 94.00 90 ARG A O 1
ATOM 738 N N . VAL A 1 91 ? -15.888 4.405 15.602 1.00 92.25 91 VAL A N 1
ATOM 739 C CA . VAL A 1 91 ? -16.283 3.548 14.470 1.00 92.25 91 VAL A CA 1
ATOM 740 C C . VAL A 1 91 ? -17.434 2.620 14.859 1.00 92.25 91 VAL A C 1
ATOM 742 O O . VAL A 1 91 ? -18.385 2.475 14.099 1.00 92.25 91 VAL A O 1
ATOM 745 N N . GLU A 1 92 ? -17.369 2.012 16.042 1.00 91.50 92 GLU A N 1
ATOM 746 C CA . GLU A 1 92 ? -18.428 1.148 16.576 1.00 91.50 92 GLU A CA 1
ATOM 747 C C . GLU A 1 92 ? -19.722 1.924 16.855 1.00 91.50 92 GLU A C 1
ATOM 749 O O . GLU A 1 92 ? -20.796 1.388 16.617 1.00 91.50 92 GLU A O 1
ATOM 754 N N . GLU A 1 93 ? -19.637 3.174 17.316 1.00 93.00 93 GLU A N 1
ATOM 755 C CA . GLU A 1 93 ? -20.778 4.082 17.508 1.00 93.00 93 GLU A CA 1
ATOM 756 C C . GLU A 1 93 ? -21.412 4.499 16.174 1.00 93.00 93 GLU A C 1
ATOM 758 O O . GLU A 1 93 ? -22.631 4.544 16.068 1.00 93.00 93 GLU A O 1
ATOM 763 N N . ARG A 1 94 ? -20.602 4.769 15.140 1.00 89.00 94 ARG A N 1
ATOM 764 C CA . ARG A 1 94 ? -21.080 5.122 13.790 1.00 89.00 94 ARG A CA 1
ATOM 765 C C . ARG A 1 94 ? -21.808 3.969 13.088 1.00 89.00 94 ARG A C 1
ATOM 767 O O . ARG A 1 94 ? -22.639 4.223 12.224 1.00 89.00 94 ARG A O 1
ATOM 774 N N . ASN A 1 95 ? -21.452 2.725 13.408 1.00 79.81 95 ASN A N 1
ATOM 775 C CA . ASN A 1 95 ? -21.974 1.522 12.751 1.00 79.81 95 ASN A CA 1
ATOM 776 C C . ASN A 1 95 ? -23.188 0.896 13.472 1.00 79.81 95 ASN A C 1
ATOM 778 O O . ASN A 1 95 ? -23.639 -0.174 13.056 1.00 79.81 95 ASN A O 1
ATOM 782 N N . GLN A 1 96 ? -23.662 1.511 14.558 1.00 72.56 96 GLN A N 1
ATOM 783 C CA . GLN A 1 96 ? -24.883 1.137 15.284 1.00 72.56 96 GLN A CA 1
ATOM 784 C C . GLN A 1 96 ? -26.098 1.873 14.722 1.00 72.56 96 GLN A C 1
ATOM 786 O O . GLN A 1 96 ? -27.181 1.247 14.710 1.00 72.56 96 GLN A O 1
#

Organism: NCBI:txid1837282

Mean predicted aligned error: 8.89 Å

Sequence (96 aa):
MKIRAEYLADKLPDFVLHPAEDSGDEWYWECLECEAQGEASLSWTRAEQAATGHVSSHVSEDDREVLEDMKVTMMPWELLTPYQRARKRRVEERNQ

Solvent-accessible surface area (backbone atoms only — not comparable to full-atom values): 5669 Å² total; per-residue (Å²): 145,63,66,78,68,59,61,66,75,77,64,58,60,55,60,49,80,42,74,40,93,89,67,83,55,28,16,22,24,37,33,72,79,77,71,47,69,52,73,76,24,80,34,61,68,59,22,51,51,51,41,53,56,55,34,58,68,74,59,48,72,68,56,51,50,51,52,50,51,48,52,39,67,71,45,59,75,87,79,43,52,75,70,43,47,55,49,33,51,54,53,55,60,73,75,108

Radius of gyration: 18.19 Å; Cα contacts (8 Å, |Δi|>4): 103; chains: 1; bounding box: 45×26×48 Å